Protein AF-A0A183J4D7-F1 (afdb_monomer)

Radius of gyration: 15.52 Å; Cα contacts (8 Å, |Δi|>4): 223; chains: 1; bounding box: 40×32×42 Å

Foldseek 3Di:
DVPDCQVPPPVQLVVQLCQLVVQLVCLVVVPPVDQKTKAADPCAPVPDDDDADPPDDFDLVVQQDPVCQLAKEWEFADPDDLLVDDLVNPQPDPDQGTASRMMIHGSNNSVVLSVLLVVQQVVCVVVVRGGGNRSSVSVSCNVPVVRYDYHYDHNRCSNVNGD

Structure (mmCIF, N/CA/C/O backbone):
data_AF-A0A183J4D7-F1
#
_entry.id   AF-A0A183J4D7-F1
#
loop_
_atom_site.group_PDB
_atom_site.id
_atom_site.type_symbol
_atom_site.label_atom_id
_atom_site.label_alt_id
_atom_site.label_comp_id
_atom_site.label_asym_id
_atom_site.label_entity_id
_atom_site.label_seq_id
_atom_site.pdbx_PDB_ins_code
_atom_site.Cartn_x
_atom_site.Cartn_y
_atom_site.Cartn_z
_atom_site.occupancy
_atom_site.B_iso_or_equiv
_atom_site.auth_seq_id
_atom_site.auth_comp_id
_atom_site.auth_asym_id
_atom_site.auth_atom_id
_atom_site.pdbx_PDB_model_num
ATOM 1 N N . MET A 1 1 ? -17.947 12.520 4.775 1.00 58.78 1 MET A N 1
ATOM 2 C CA . MET A 1 1 ? -18.369 11.173 5.230 1.00 58.78 1 MET A CA 1
ATOM 3 C C . MET A 1 1 ? -19.756 10.732 4.797 1.00 58.78 1 MET A C 1
ATOM 5 O O . MET A 1 1 ? -19.778 9.799 4.029 1.00 58.78 1 MET A O 1
ATOM 9 N N . LYS A 1 2 ? -20.895 11.337 5.195 1.00 58.56 2 LYS A N 1
ATOM 10 C CA . LYS A 1 2 ? -22.259 10.815 4.873 1.00 58.56 2 LYS A CA 1
ATOM 11 C C . LYS A 1 2 ? -22.582 10.592 3.380 1.00 58.56 2 LYS A C 1
ATOM 13 O O . LYS A 1 2 ? -23.666 10.115 3.063 1.00 58.56 2 LYS A O 1
ATOM 18 N N . THR A 1 3 ? -21.707 10.970 2.462 1.00 71.25 3 THR A N 1
ATOM 19 C CA . THR A 1 3 ? -21.859 10.813 1.012 1.00 71.25 3 THR A CA 1
ATOM 20 C C . THR A 1 3 ? -20.820 9.891 0.389 1.00 71.25 3 THR A C 1
ATOM 22 O O . THR A 1 3 ? -21.010 9.499 -0.755 1.00 71.25 3 THR A O 1
ATOM 25 N N . HIS A 1 4 ? -19.763 9.528 1.114 1.00 76.69 4 HIS A N 1
ATOM 26 C CA . HIS A 1 4 ? -18.648 8.791 0.540 1.00 76.69 4 HIS A CA 1
ATOM 27 C C . HIS A 1 4 ? -18.893 7.270 0.560 1.00 76.69 4 HIS A C 1
ATOM 29 O O . HIS A 1 4 ? -19.570 6.789 1.484 1.00 76.69 4 HIS A O 1
ATOM 35 N N . PRO A 1 5 ? -18.366 6.513 -0.422 1.00 78.12 5 PRO A N 1
ATOM 36 C CA . PRO A 1 5 ? -18.596 5.072 -0.542 1.00 78.12 5 PRO A CA 1
ATOM 37 C C . PRO A 1 5 ? -18.203 4.264 0.702 1.00 78.12 5 PRO A C 1
ATOM 39 O O . PRO A 1 5 ? -18.973 3.393 1.112 1.00 78.12 5 PRO A O 1
ATOM 42 N N . GLU A 1 6 ? -17.098 4.606 1.368 1.00 79.25 6 GLU A N 1
ATOM 43 C CA . GLU A 1 6 ? -16.594 3.940 2.580 1.00 79.25 6 GLU A CA 1
ATOM 44 C C . GLU A 1 6 ? -17.550 4.036 3.779 1.00 79.25 6 GLU A C 1
ATOM 46 O O . GLU A 1 6 ? -17.484 3.245 4.714 1.00 79.25 6 GLU A O 1
ATOM 51 N N . SER A 1 7 ? -18.511 4.963 3.743 1.00 78.44 7 SER A N 1
ATOM 52 C CA . SER A 1 7 ? -19.529 5.100 4.792 1.00 78.44 7 SER A CA 1
ATOM 53 C C . SER A 1 7 ? -20.829 4.337 4.517 1.00 78.44 7 SER A C 1
ATOM 55 O O . SER A 1 7 ? -21.680 4.254 5.407 1.00 78.44 7 SER A O 1
ATOM 57 N N . LYS A 1 8 ? -21.020 3.825 3.291 1.00 84.88 8 LYS A N 1
ATOM 58 C CA . LYS A 1 8 ? -22.309 3.288 2.812 1.00 84.88 8 LYS A CA 1
ATOM 59 C C . LYS A 1 8 ? -22.240 1.903 2.191 1.00 84.88 8 LYS A C 1
ATOM 61 O O . LYS A 1 8 ? -23.270 1.241 2.135 1.00 84.88 8 LYS A O 1
ATOM 66 N N . SER A 1 9 ? -21.082 1.493 1.686 1.00 89.25 9 SER A N 1
ATOM 67 C CA . SER A 1 9 ? -20.945 0.266 0.909 1.00 89.25 9 SER A CA 1
ATOM 68 C C . SER A 1 9 ? -19.913 -0.655 1.541 1.00 89.25 9 SER A C 1
ATOM 70 O O . SER A 1 9 ? -18.717 -0.367 1.535 1.00 89.25 9 SER A O 1
ATOM 72 N N . SER A 1 10 ? -20.384 -1.789 2.059 1.00 89.06 10 SER A N 1
ATOM 73 C CA . SER A 1 10 ? -19.512 -2.889 2.478 1.00 89.06 10 SER A CA 1
ATOM 74 C C . SE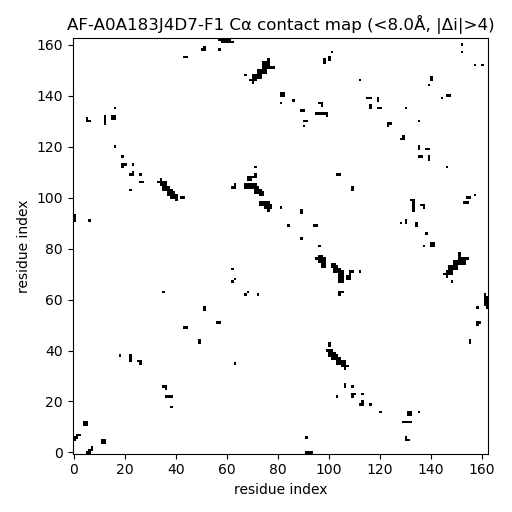R A 1 10 ? -18.668 -3.395 1.315 1.00 89.06 10 SER A C 1
ATOM 76 O O . SER A 1 10 ? -17.487 -3.668 1.493 1.00 89.06 10 SER A O 1
ATOM 78 N N . ASP A 1 11 ? -19.251 -3.463 0.121 1.00 91.69 11 ASP A N 1
ATOM 79 C CA . ASP A 1 11 ? -18.589 -3.998 -1.067 1.00 91.69 11 ASP A CA 1
ATOM 80 C C . ASP A 1 11 ? -17.417 -3.111 -1.481 1.00 91.69 11 ASP A C 1
ATOM 82 O O . ASP A 1 11 ? -16.344 -3.611 -1.809 1.00 91.69 11 ASP A O 1
ATOM 86 N N . TYR A 1 12 ? -17.591 -1.789 -1.381 1.00 91.31 12 TYR A N 1
ATOM 87 C CA . TYR A 1 12 ? -16.506 -0.837 -1.595 1.00 91.31 12 TYR A CA 1
ATOM 88 C C . TYR A 1 12 ? -15.373 -1.049 -0.587 1.00 91.31 12 TYR A C 1
ATOM 90 O O . TYR A 1 12 ? -14.211 -1.124 -0.974 1.00 91.31 12 TYR A O 1
ATOM 98 N N . ILE A 1 13 ? -15.703 -1.202 0.698 1.00 91.75 13 ILE A N 1
ATOM 99 C CA . ILE A 1 13 ? -14.703 -1.407 1.753 1.00 91.75 13 ILE A CA 1
ATOM 100 C C . ILE A 1 13 ? -13.923 -2.706 1.532 1.00 91.75 13 ILE A C 1
ATOM 102 O O . ILE A 1 13 ? -12.694 -2.708 1.638 1.00 91.75 13 ILE A O 1
ATOM 106 N N . ILE A 1 14 ? -14.615 -3.796 1.190 1.00 92.50 14 ILE A N 1
ATOM 107 C CA . ILE A 1 14 ? -13.985 -5.079 0.864 1.00 92.50 14 ILE A CA 1
ATOM 1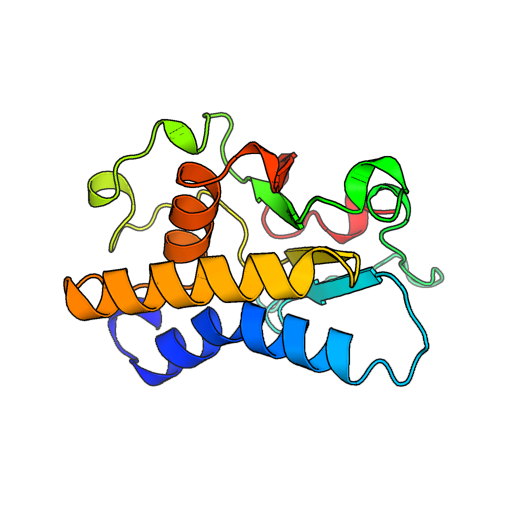08 C C . ILE A 1 14 ? -13.089 -4.940 -0.366 1.00 92.50 14 ILE A C 1
ATOM 110 O O . ILE A 1 14 ? -11.954 -5.414 -0.342 1.00 92.50 14 ILE A O 1
ATOM 114 N N . LEU A 1 15 ? -13.557 -4.266 -1.419 1.00 93.12 15 LEU A N 1
ATOM 115 C CA . LEU A 1 15 ? -12.775 -4.049 -2.634 1.00 93.12 15 LEU A CA 1
ATOM 116 C C . LEU A 1 15 ? -11.496 -3.254 -2.348 1.00 93.12 15 LEU A C 1
ATOM 118 O O . LEU A 1 15 ? -10.413 -3.692 -2.733 1.00 93.12 15 LEU A O 1
ATOM 122 N N . MET A 1 16 ? -11.597 -2.129 -1.634 1.00 93.25 16 MET A N 1
ATOM 123 C CA . MET A 1 16 ? -10.434 -1.299 -1.298 1.00 93.25 16 MET A CA 1
ATOM 124 C C . MET A 1 16 ? -9.428 -2.067 -0.435 1.00 93.25 16 MET A C 1
ATOM 126 O O . MET A 1 16 ? -8.245 -2.129 -0.767 1.00 93.25 16 MET A O 1
ATOM 130 N N . ASN A 1 17 ? -9.890 -2.759 0.610 1.00 95.44 17 ASN A N 1
ATOM 131 C CA . ASN A 1 17 ? -9.014 -3.563 1.470 1.00 95.44 17 ASN A CA 1
ATOM 132 C C . ASN A 1 17 ? -8.501 -4.852 0.785 1.00 95.44 17 ASN A C 1
ATOM 134 O O . ASN A 1 17 ? -7.652 -5.549 1.341 1.00 95.44 17 ASN A O 1
ATOM 138 N N . SER A 1 18 ? -8.952 -5.170 -0.435 1.00 95.88 18 SER A N 1
ATOM 139 C CA . SER A 1 18 ? -8.435 -6.298 -1.223 1.00 95.88 18 SER A CA 1
ATOM 140 C C . SER A 1 18 ? -7.169 -5.961 -2.019 1.00 95.88 18 SER A C 1
ATOM 142 O O . SER A 1 18 ? -6.515 -6.883 -2.511 1.00 95.88 18 SER A O 1
ATOM 144 N N . LYS A 1 19 ? -6.759 -4.686 -2.133 1.00 96.50 19 LYS A N 1
ATOM 145 C CA . LYS A 1 19 ? -5.556 -4.298 -2.902 1.00 96.50 19 LYS A CA 1
ATOM 146 C C . LYS A 1 19 ? -4.289 -5.060 -2.469 1.00 96.50 19 LYS A C 1
ATOM 148 O O . LYS A 1 19 ? -3.606 -5.588 -3.347 1.00 96.50 19 LYS A O 1
ATOM 153 N N . PRO A 1 20 ? -3.975 -5.234 -1.164 1.00 97.50 20 PRO A N 1
ATOM 154 C CA . PRO A 1 20 ? -2.807 -6.019 -0.748 1.00 97.50 20 PRO A CA 1
ATOM 155 C C . PRO A 1 20 ? -2.883 -7.499 -1.133 1.00 97.50 20 PRO A C 1
ATOM 157 O O . PRO A 1 20 ? -1.852 -8.099 -1.431 1.00 97.50 20 PRO A O 1
ATOM 160 N N . TYR A 1 21 ? -4.085 -8.085 -1.163 1.00 97.88 21 TYR A N 1
ATOM 161 C CA . TYR A 1 21 ? -4.282 -9.445 -1.667 1.00 97.88 21 TYR A CA 1
ATOM 162 C C . TYR A 1 21 ? -4.012 -9.519 -3.171 1.00 97.88 21 TYR A C 1
ATOM 164 O O . TYR A 1 21 ? -3.291 -10.409 -3.614 1.00 97.88 21 TYR A O 1
ATOM 172 N N . LEU A 1 22 ? -4.547 -8.579 -3.955 1.00 97.50 22 LEU A N 1
ATOM 173 C CA . LEU A 1 22 ? -4.330 -8.533 -5.404 1.00 97.50 22 LEU A CA 1
ATOM 174 C C . LEU A 1 22 ? -2.846 -8.348 -5.739 1.00 97.50 22 LEU A C 1
ATOM 176 O O . LEU A 1 22 ? -2.323 -9.036 -6.616 1.00 97.50 22 LEU A O 1
ATOM 180 N N . LEU A 1 23 ? -2.155 -7.487 -4.987 1.00 97.56 23 LEU A N 1
ATOM 181 C CA . LEU A 1 23 ? -0.712 -7.294 -5.087 1.00 97.56 23 LEU A CA 1
ATOM 182 C C . LEU A 1 23 ? 0.060 -8.586 -4.770 1.00 97.56 23 LEU A C 1
ATOM 184 O O . LEU A 1 23 ? 0.929 -8.990 -5.541 1.00 97.56 23 LEU A O 1
ATOM 188 N N . TYR A 1 24 ? -0.282 -9.264 -3.670 1.00 98.50 24 TYR A N 1
ATOM 189 C CA . TYR A 1 24 ? 0.291 -10.565 -3.312 1.00 98.50 24 TYR A CA 1
ATOM 190 C C . TYR A 1 24 ? 0.063 -11.614 -4.393 1.00 98.50 24 TYR A C 1
ATOM 192 O O . TYR A 1 24 ? 0.993 -12.288 -4.828 1.00 98.50 24 TYR A O 1
ATOM 200 N N . PHE A 1 25 ? -1.163 -11.725 -4.878 1.00 98.31 25 PHE A N 1
ATOM 201 C CA . PHE A 1 25 ? -1.530 -12.696 -5.889 1.00 98.31 25 PHE A CA 1
ATOM 202 C C . PHE A 1 25 ? -0.789 -12.476 -7.212 1.00 98.31 25 PHE A C 1
ATOM 204 O O . PHE A 1 25 ? -0.290 -13.434 -7.809 1.00 98.31 25 PHE A O 1
ATOM 211 N N . ALA A 1 26 ? -0.659 -11.219 -7.647 1.00 97.81 26 ALA A N 1
ATOM 212 C CA . ALA A 1 26 ? 0.149 -10.859 -8.807 1.00 97.81 26 ALA A CA 1
ATOM 213 C C . ALA A 1 26 ? 1.623 -11.246 -8.605 1.00 97.81 26 ALA A C 1
ATOM 215 O O . ALA A 1 26 ? 2.227 -11.820 -9.513 1.00 97.81 26 ALA A O 1
ATOM 216 N N . SER A 1 27 ? 2.166 -11.022 -7.401 1.00 98.06 27 SER A N 1
ATOM 217 C CA . SER A 1 27 ? 3.547 -11.382 -7.066 1.00 98.06 27 SER A CA 1
ATOM 218 C C . SER A 1 27 ? 3.794 -12.891 -7.032 1.00 98.06 27 SER A C 1
ATOM 220 O O . SER A 1 27 ? 4.902 -13.327 -7.328 1.00 98.06 27 SER A O 1
ATOM 222 N N . GLN A 1 28 ? 2.783 -13.697 -6.693 1.00 98.00 28 GLN A N 1
ATOM 223 C CA . GLN A 1 28 ? 2.891 -15.160 -6.728 1.00 98.00 28 GLN A CA 1
ATOM 224 C C . GLN A 1 28 ? 2.805 -15.714 -8.151 1.00 98.00 28 GLN A C 1
ATOM 226 O O . GLN A 1 28 ? 3.520 -16.651 -8.491 1.00 98.00 28 GLN A O 1
ATOM 231 N N . ARG A 1 29 ? 1.922 -15.154 -8.990 1.00 97.94 29 ARG A N 1
ATOM 232 C CA . ARG A 1 29 ? 1.771 -15.606 -10.382 1.00 97.94 29 ARG A CA 1
ATOM 233 C C . ARG A 1 29 ? 2.951 -15.218 -11.255 1.00 97.94 29 ARG A C 1
ATOM 235 O O . ARG A 1 29 ? 3.339 -16.001 -12.112 1.00 97.94 29 ARG A O 1
ATOM 242 N N . ASN A 1 30 ? 3.449 -13.999 -11.064 1.00 97.38 30 ASN A N 1
ATOM 243 C CA . ASN A 1 30 ? 4.625 -13.434 -11.713 1.00 97.38 30 ASN A CA 1
ATOM 244 C C . ASN A 1 30 ? 4.845 -13.845 -13.192 1.00 97.38 30 ASN A C 1
ATOM 246 O O . ASN A 1 30 ? 5.920 -14.341 -13.539 1.00 97.38 30 ASN A O 1
ATOM 250 N N . PRO A 1 31 ? 3.864 -13.640 -14.094 1.00 96.69 31 PRO A N 1
ATOM 251 C CA . PRO A 1 31 ? 4.015 -14.032 -15.498 1.00 96.69 31 PRO A CA 1
ATOM 252 C C . PRO A 1 31 ? 5.121 -13.245 -16.221 1.00 96.69 31 PRO A C 1
ATOM 254 O O . PRO A 1 31 ? 5.605 -13.680 -17.260 1.00 96.69 31 PRO A O 1
ATOM 257 N N . PHE A 1 32 ? 5.523 -12.099 -15.664 1.00 94.94 32 PHE A N 1
ATOM 258 C CA . PHE A 1 32 ? 6.539 -11.204 -16.216 1.00 94.94 32 PHE A CA 1
ATOM 259 C C . PHE A 1 32 ? 7.935 -11.410 -15.614 1.00 94.94 32 PHE A C 1
ATOM 261 O O . PHE A 1 32 ? 8.845 -10.669 -15.967 1.00 94.94 32 PHE A O 1
ATOM 268 N N . GLN A 1 33 ? 8.110 -12.381 -14.707 1.00 97.00 33 GLN A N 1
ATOM 269 C CA . GLN A 1 33 ? 9.387 -12.661 -14.031 1.00 97.00 33 GLN A CA 1
ATOM 270 C C . GLN A 1 33 ? 10.018 -11.415 -13.371 1.00 97.00 33 GLN A C 1
ATOM 272 O O . GLN A 1 33 ? 11.230 -11.227 -13.391 1.00 97.00 33 GLN A O 1
ATOM 277 N N . SER A 1 34 ? 9.184 -10.554 -12.784 1.00 95.94 34 SER A N 1
ATOM 278 C CA . SER A 1 34 ? 9.597 -9.339 -12.081 1.00 95.94 34 SER A CA 1
ATOM 279 C C . SER A 1 34 ? 9.953 -9.624 -10.621 1.00 95.94 34 SER A C 1
ATOM 281 O O . SER A 1 34 ? 9.322 -10.457 -9.968 1.00 95.94 34 SER A O 1
ATOM 283 N N . ASP A 1 35 ? 10.905 -8.865 -10.082 1.00 97.00 35 ASP A N 1
ATOM 284 C CA . ASP A 1 35 ? 11.199 -8.814 -8.645 1.00 97.00 35 ASP A CA 1
ATOM 285 C C . ASP A 1 35 ? 10.355 -7.771 -7.899 1.00 97.00 35 ASP A C 1
ATOM 287 O O . ASP A 1 35 ? 10.306 -7.785 -6.668 1.00 97.00 35 ASP A O 1
ATOM 291 N N . TRP A 1 36 ? 9.691 -6.865 -8.621 1.00 97.50 36 TRP A N 1
ATOM 292 C CA . TRP A 1 36 ? 9.013 -5.691 -8.072 1.00 97.50 36 TRP A CA 1
ATOM 293 C C . TRP A 1 36 ? 7.561 -5.621 -8.523 1.00 97.50 36 TRP A C 1
ATOM 295 O O . TRP A 1 36 ? 7.250 -5.828 -9.698 1.00 97.50 36 TRP A O 1
ATOM 305 N N . PHE A 1 37 ? 6.677 -5.303 -7.580 1.00 97.69 37 PHE A N 1
ATOM 306 C CA . PHE A 1 37 ? 5.244 -5.202 -7.821 1.00 97.69 37 PHE A CA 1
ATOM 307 C C . PHE A 1 37 ? 4.697 -3.978 -7.106 1.00 97.69 37 PHE A C 1
ATOM 309 O O . PHE A 1 37 ? 4.888 -3.808 -5.899 1.00 97.69 37 PHE A O 1
ATOM 316 N N . TYR A 1 38 ? 3.976 -3.159 -7.860 1.00 95.81 38 TYR A N 1
ATOM 317 C CA . TYR A 1 38 ? 3.306 -1.972 -7.363 1.00 95.81 38 TYR A CA 1
ATOM 318 C C . TYR A 1 38 ? 1.862 -1.963 -7.838 1.00 95.81 38 TYR A C 1
ATOM 320 O O . TYR A 1 38 ? 1.557 -2.344 -8.967 1.00 95.81 38 TYR A O 1
ATOM 328 N N . TRP A 1 39 ? 0.979 -1.546 -6.944 1.00 95.12 39 TRP A N 1
ATOM 329 C CA . TRP A 1 39 ? -0.410 -1.255 -7.229 1.00 95.12 39 TRP A CA 1
ATOM 330 C C . TRP A 1 39 ? -0.542 0.233 -7.532 1.00 95.12 39 TRP A C 1
ATOM 332 O O . TRP A 1 39 ? -0.081 1.057 -6.741 1.00 95.12 39 TRP A O 1
ATOM 342 N N . LEU A 1 40 ? -1.193 0.548 -8.648 1.00 92.62 40 LEU A N 1
ATOM 343 C CA . LEU A 1 40 ? -1.661 1.883 -8.991 1.00 92.62 40 LEU A CA 1
ATOM 344 C C . LEU A 1 40 ? -3.187 1.825 -9.062 1.00 92.62 40 LEU A C 1
ATOM 346 O O . LEU A 1 40 ? -3.741 0.957 -9.739 1.00 92.62 40 LEU A O 1
ATOM 350 N N . ASP A 1 41 ? -3.863 2.694 -8.321 1.00 90.50 41 ASP A N 1
ATOM 351 C CA . ASP A 1 41 ? -5.322 2.691 -8.252 1.00 90.50 41 ASP A CA 1
ATOM 352 C C . ASP A 1 41 ? -5.957 3.055 -9.604 1.00 90.50 41 ASP A C 1
ATOM 354 O O . ASP A 1 41 ? -5.496 3.948 -10.306 1.00 90.50 41 ASP A O 1
ATOM 358 N N . ALA A 1 42 ? -7.035 2.369 -9.987 1.00 84.06 42 ALA A N 1
ATOM 359 C CA . ALA A 1 42 ? -7.723 2.646 -11.251 1.00 84.06 42 ALA A CA 1
ATOM 360 C C . ALA A 1 42 ? -8.427 4.018 -11.261 1.00 84.06 42 ALA A C 1
ATOM 362 O O . ALA A 1 42 ? -8.703 4.564 -12.326 1.00 84.06 42 ALA A O 1
ATOM 363 N N . GLY A 1 43 ? -8.719 4.569 -10.082 1.00 85.12 43 GLY A N 1
ATOM 364 C CA . GLY A 1 43 ? -9.205 5.928 -9.872 1.00 85.12 43 GLY A CA 1
ATOM 365 C C . GLY A 1 43 ? -8.100 6.986 -9.825 1.00 85.12 43 GLY A C 1
ATOM 366 O O . GLY A 1 43 ? -8.419 8.148 -9.562 1.00 85.12 43 GLY A O 1
ATOM 367 N N . TYR A 1 44 ? -6.837 6.618 -10.086 1.00 85.81 44 TYR A N 1
ATOM 368 C CA . TYR A 1 44 ? -5.717 7.556 -10.153 1.00 85.81 44 TYR A CA 1
ATOM 369 C C . TYR A 1 44 ? -6.058 8.744 -11.063 1.00 85.81 44 TYR A C 1
ATOM 371 O O . TYR A 1 44 ? -6.465 8.578 -12.214 1.00 85.81 44 TYR A O 1
ATOM 379 N N . GLY A 1 45 ? -5.928 9.957 -10.526 1.00 81.38 45 GLY A N 1
ATOM 380 C CA . GLY A 1 45 ? -6.260 11.201 -11.226 1.00 81.38 45 GLY A CA 1
ATOM 381 C C . GLY A 1 45 ? -7.692 11.712 -11.035 1.00 81.38 45 GLY A C 1
ATOM 382 O O . GLY A 1 45 ? -7.986 12.816 -11.488 1.00 81.38 45 GLY A O 1
ATOM 383 N N . HIS A 1 46 ? -8.577 10.984 -10.342 1.00 84.00 46 HIS A N 1
ATOM 384 C CA . HIS A 1 46 ? -9.918 11.456 -9.949 1.00 84.00 46 HIS A CA 1
ATOM 385 C C . HIS A 1 46 ? -10.747 12.064 -11.102 1.00 84.00 46 HIS A C 1
ATOM 387 O O . HIS A 1 46 ? -11.420 13.084 -10.944 1.00 84.00 46 HIS A O 1
ATOM 393 N N . GLY A 1 47 ? -10.697 11.438 -12.282 1.00 81.69 47 GLY A N 1
ATOM 394 C CA . GLY A 1 47 ? -11.406 11.899 -13.484 1.00 81.69 47 GLY A CA 1
ATOM 395 C C . GLY A 1 47 ? -10.658 12.955 -14.304 1.00 81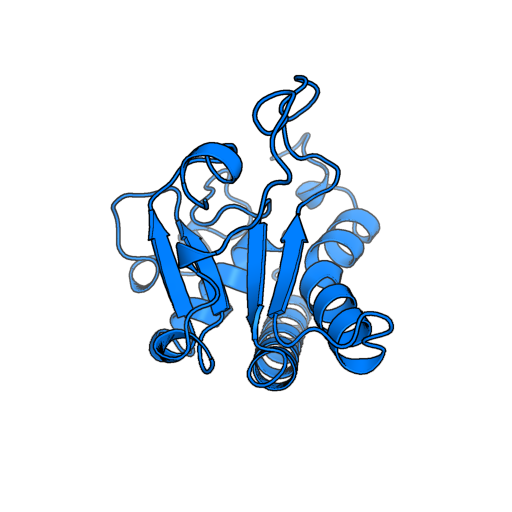.69 47 GLY A C 1
ATOM 396 O O . GLY A 1 47 ? -11.158 13.388 -15.340 1.00 81.69 47 GLY A O 1
ATOM 397 N N . VAL A 1 48 ? -9.453 13.339 -13.882 1.00 82.50 48 VAL A N 1
ATOM 398 C CA . VAL A 1 48 ? -8.513 14.134 -14.673 1.00 82.50 48 VAL A CA 1
ATOM 399 C C . VAL A 1 48 ? -7.499 13.194 -15.312 1.00 82.50 48 VAL A C 1
ATOM 401 O O . VAL A 1 48 ? -6.893 12.369 -14.632 1.00 82.50 48 VAL A O 1
ATOM 404 N N . ALA A 1 49 ? -7.303 13.340 -16.623 1.00 80.81 49 ALA A N 1
ATOM 405 C CA . ALA A 1 49 ? -6.254 12.644 -17.354 1.00 80.81 49 ALA A CA 1
ATOM 406 C C . ALA A 1 49 ? -4.887 12.974 -16.738 1.00 80.81 49 ALA A C 1
ATOM 408 O O . ALA A 1 49 ? -4.427 14.114 -16.806 1.00 80.81 49 ALA A O 1
ATOM 409 N N . ARG A 1 50 ? -4.260 11.974 -16.120 1.00 81.94 50 ARG A N 1
ATOM 410 C CA . ARG A 1 50 ? -2.901 12.056 -15.591 1.00 81.94 50 ARG A CA 1
ATOM 411 C C . ARG A 1 50 ? -2.132 10.862 -16.097 1.00 81.94 50 ARG A C 1
ATOM 413 O O . ARG A 1 50 ? -2.511 9.722 -15.840 1.00 81.94 50 ARG A O 1
ATOM 420 N N . PHE 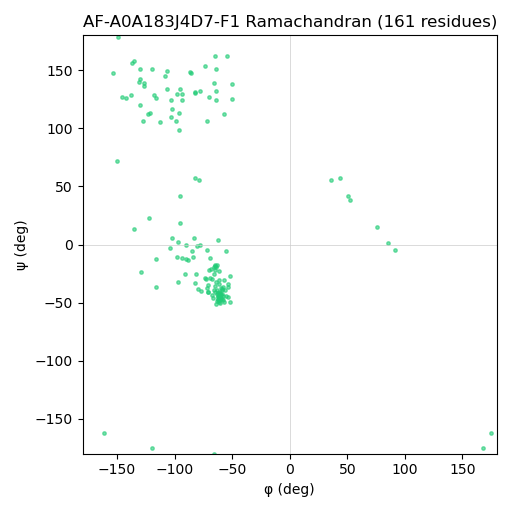A 1 51 ? -1.065 11.148 -16.816 1.00 81.31 51 PHE A N 1
ATOM 421 C CA . PHE A 1 51 ? -0.210 10.150 -17.422 1.00 81.31 51 PHE A CA 1
ATOM 422 C C . PHE A 1 51 ? 1.243 10.567 -17.211 1.00 81.31 51 PHE A C 1
ATOM 424 O O . PHE A 1 51 ? 1.512 11.758 -17.032 1.00 81.31 51 PHE A O 1
ATOM 431 N N . PRO A 1 52 ? 2.176 9.610 -17.245 1.00 81.25 52 PRO A N 1
ATOM 432 C CA . PRO A 1 52 ? 3.577 9.924 -17.472 1.00 81.25 52 PRO A CA 1
ATOM 433 C C . PRO A 1 52 ? 3.749 10.728 -18.769 1.00 81.25 52 PRO A C 1
ATOM 435 O O . PRO A 1 52 ? 2.865 10.715 -19.630 1.00 81.25 52 PRO A O 1
ATOM 438 N N . ASN A 1 53 ? 4.891 11.398 -18.929 1.00 77.00 53 ASN A N 1
ATOM 439 C CA . ASN A 1 53 ? 5.199 12.148 -20.149 1.00 77.00 53 ASN A CA 1
ATOM 440 C C . ASN A 1 53 ? 4.977 11.290 -21.408 1.00 77.00 53 ASN A C 1
ATOM 442 O O . ASN A 1 53 ? 5.368 10.123 -21.444 1.00 77.00 53 ASN A O 1
ATOM 446 N N . GLU A 1 54 ? 4.392 11.883 -22.457 1.00 66.12 54 GLU A N 1
ATOM 447 C CA . GLU A 1 54 ? 3.810 11.181 -23.621 1.00 66.12 54 GLU A CA 1
ATOM 448 C C . GLU A 1 54 ? 4.785 10.343 -24.482 1.00 66.12 54 GLU A C 1
ATOM 450 O O . GLU A 1 54 ? 4.374 9.762 -25.479 1.00 66.12 54 GLU A O 1
ATOM 455 N N . ASN A 1 55 ? 6.059 10.215 -24.111 1.00 67.00 55 ASN A N 1
ATOM 456 C CA . ASN A 1 55 ? 7.049 9.401 -24.825 1.00 67.00 55 ASN A CA 1
ATOM 457 C C . ASN A 1 55 ? 7.918 8.539 -23.896 1.00 67.00 55 ASN A C 1
ATO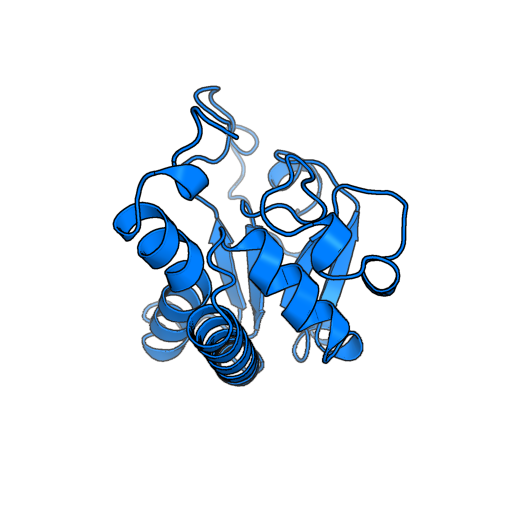M 459 O O . ASN A 1 55 ? 8.945 8.013 -24.326 1.00 67.00 55 ASN A O 1
ATOM 463 N N . GLU A 1 56 ? 7.533 8.391 -22.628 1.00 73.75 56 GLU A N 1
ATOM 464 C CA . GLU A 1 56 ? 8.329 7.686 -21.627 1.00 73.75 56 GLU A CA 1
ATOM 465 C C . GLU A 1 56 ? 7.581 6.464 -21.096 1.00 73.75 56 GLU A C 1
ATOM 467 O O . GLU A 1 56 ? 6.437 6.541 -20.642 1.00 73.75 56 GLU A O 1
ATOM 472 N N . GLN A 1 57 ? 8.248 5.307 -21.121 1.00 82.00 57 GLN A N 1
ATOM 473 C CA . GLN A 1 57 ? 7.794 4.170 -20.337 1.00 82.00 57 GLN A CA 1
ATOM 474 C C . GLN A 1 57 ? 8.069 4.484 -18.870 1.00 82.00 57 GLN A C 1
ATOM 476 O O . GLN A 1 57 ? 9.212 4.446 -18.418 1.00 82.00 57 GLN A O 1
ATOM 481 N N . TRP A 1 58 ? 7.012 4.793 -18.129 1.00 86.25 58 TRP A N 1
ATOM 482 C CA . TRP A 1 58 ? 7.141 5.057 -16.708 1.00 86.25 58 TRP A CA 1
ATOM 483 C C . TRP A 1 58 ? 7.614 3.821 -15.947 1.00 86.25 58 TRP A C 1
ATOM 485 O O . TRP A 1 58 ? 7.082 2.720 -16.116 1.00 86.25 58 TRP A O 1
ATOM 495 N N . SER A 1 59 ? 8.613 4.026 -15.095 1.00 85.69 59 SER A N 1
ATOM 496 C CA . SER A 1 59 ? 9.182 3.011 -14.220 1.00 85.69 59 SER A CA 1
ATOM 497 C C . SER A 1 59 ? 9.523 3.660 -12.881 1.00 85.69 59 SER A C 1
ATOM 499 O O . SER A 1 59 ? 10.270 4.635 -12.871 1.00 85.69 59 SER A O 1
ATOM 501 N N . PRO A 1 60 ? 9.037 3.138 -11.742 1.00 89.25 60 PRO A N 1
ATOM 502 C CA . PRO A 1 60 ? 9.352 3.688 -10.428 1.00 89.25 60 PRO A CA 1
ATOM 503 C C . PRO A 1 60 ? 10.748 3.236 -9.953 1.00 89.25 60 PRO A C 1
ATOM 505 O O . PRO A 1 60 ? 10.905 2.609 -8.902 1.00 89.25 60 PRO A O 1
ATOM 508 N N . SER A 1 61 ? 11.779 3.498 -10.761 1.00 89.31 61 SER A N 1
ATOM 509 C CA . SER A 1 61 ? 13.099 2.871 -10.642 1.00 89.31 61 SER A CA 1
ATOM 510 C C . SER A 1 61 ? 13.817 3.233 -9.336 1.00 89.31 61 SER A C 1
ATOM 512 O O . SER A 1 61 ? 14.437 2.377 -8.696 1.00 89.31 61 SER A O 1
ATOM 514 N N . ASN A 1 62 ? 13.644 4.470 -8.869 1.00 91.31 62 ASN A N 1
ATOM 515 C CA . ASN A 1 62 ? 14.203 4.976 -7.618 1.00 91.31 62 ASN A CA 1
ATOM 516 C C . ASN A 1 62 ? 13.682 4.272 -6.348 1.00 91.31 62 ASN A C 1
ATOM 518 O O . ASN A 1 62 ? 14.350 4.311 -5.311 1.00 91.31 62 ASN A O 1
ATOM 522 N N . VAL A 1 63 ? 12.535 3.588 -6.413 1.00 93.44 63 VAL A N 1
ATOM 523 C CA . VAL A 1 63 ? 12.008 2.758 -5.314 1.00 93.44 63 VAL A CA 1
ATOM 524 C C . VAL A 1 63 ? 12.184 1.255 -5.550 1.00 93.44 63 VAL A C 1
ATOM 526 O O . VAL A 1 63 ? 11.930 0.465 -4.641 1.00 93.44 63 VAL A O 1
ATOM 529 N N . MET A 1 64 ? 12.726 0.863 -6.706 1.00 94.44 64 MET A N 1
ATOM 530 C CA . MET A 1 64 ? 13.069 -0.514 -7.084 1.00 94.44 64 MET A CA 1
ATOM 531 C C . MET A 1 64 ? 14.541 -0.858 -6.803 1.00 94.44 64 MET A C 1
ATOM 533 O O . MET A 1 64 ? 15.230 -1.500 -7.598 1.00 94.44 64 MET A O 1
ATOM 537 N N . VAL A 1 65 ? 15.055 -0.427 -5.653 1.00 95.50 65 VAL A N 1
ATOM 538 C CA . VAL A 1 65 ? 16.474 -0.574 -5.298 1.00 95.50 65 VAL A CA 1
ATOM 539 C C . VAL A 1 65 ? 16.700 -1.651 -4.238 1.00 95.50 65 VAL A C 1
ATOM 541 O O . VAL A 1 65 ? 15.879 -1.871 -3.348 1.00 95.50 65 VAL A O 1
ATOM 544 N N . LYS A 1 66 ? 17.862 -2.316 -4.279 1.00 94.50 66 LYS A N 1
ATOM 545 C CA . LYS A 1 66 ? 18.186 -3.465 -3.408 1.00 94.50 66 LYS A CA 1
ATOM 546 C C . LYS A 1 66 ? 17.998 -3.185 -1.908 1.00 94.50 66 LYS A C 1
ATOM 548 O O . LYS A 1 66 ? 17.550 -4.066 -1.173 1.00 94.50 66 LYS A O 1
ATOM 553 N N . SER A 1 67 ? 18.303 -1.967 -1.455 1.00 95.75 67 SER A N 1
ATOM 554 C CA . SER A 1 67 ? 18.141 -1.539 -0.056 1.00 95.75 67 SER A CA 1
ATOM 555 C C . SER A 1 67 ? 16.680 -1.498 0.416 1.00 95.75 67 SER A C 1
ATOM 557 O O . SER A 1 67 ? 16.435 -1.523 1.621 1.00 95.75 67 SER A O 1
ATOM 559 N N . LEU A 1 68 ? 15.711 -1.483 -0.505 1.00 96.81 68 LEU A N 1
ATOM 560 C CA . LEU A 1 68 ? 14.274 -1.460 -0.219 1.00 96.81 68 LEU A CA 1
ATOM 561 C C . LEU A 1 68 ? 13.592 -2.823 -0.400 1.00 96.81 68 LEU A C 1
ATOM 563 O O . LEU A 1 68 ? 12.383 -2.929 -0.235 1.00 96.81 68 LEU A O 1
ATOM 567 N N . THR A 1 69 ? 14.341 -3.893 -0.674 1.00 97.38 69 THR A N 1
ATOM 568 C CA . THR A 1 69 ? 13.768 -5.240 -0.881 1.00 97.38 69 THR A CA 1
ATOM 569 C C . THR A 1 69 ? 12.935 -5.740 0.301 1.00 97.38 69 THR A C 1
ATOM 571 O O . THR A 1 69 ? 11.949 -6.441 0.104 1.00 97.38 69 THR A O 1
ATOM 574 N N . GLN A 1 70 ? 13.273 -5.335 1.525 1.00 98.00 70 GLN A N 1
ATOM 575 C CA . GLN A 1 70 ? 12.533 -5.681 2.744 1.00 98.00 70 GLN A CA 1
ATOM 576 C C . GLN A 1 70 ? 11.510 -4.610 3.158 1.00 98.00 70 GLN A C 1
ATOM 578 O O . GLN A 1 70 ? 11.092 -4.575 4.318 1.00 98.00 70 GLN A O 1
ATOM 583 N N . LYS A 1 71 ? 11.126 -3.716 2.236 1.00 98.50 71 LYS A N 1
ATOM 584 C CA . LYS A 1 71 ? 10.242 -2.584 2.510 1.00 98.50 71 LYS A CA 1
ATOM 585 C C . LYS A 1 71 ? 9.084 -2.475 1.520 1.00 98.50 71 LYS A C 1
ATOM 587 O O . LYS A 1 71 ? 9.248 -2.679 0.322 1.00 98.50 71 LYS A O 1
ATOM 592 N N . ILE A 1 72 ? 7.923 -2.090 2.040 1.00 98.50 72 ILE A N 1
ATOM 593 C CA . ILE A 1 72 ? 6.771 -1.636 1.262 1.00 98.50 72 ILE A CA 1
ATOM 594 C C . ILE A 1 72 ? 6.833 -0.118 1.157 1.00 98.50 72 ILE A C 1
ATOM 596 O O . ILE A 1 72 ? 6.895 0.578 2.169 1.00 98.50 72 ILE A O 1
ATOM 600 N N . THR A 1 73 ? 6.819 0.396 -0.063 1.00 97.94 73 THR A N 1
ATOM 601 C CA . THR A 1 73 ? 6.721 1.824 -0.337 1.00 97.94 73 THR A CA 1
ATOM 602 C C . THR A 1 73 ? 5.269 2.272 -0.285 1.00 97.94 73 THR A C 1
ATOM 604 O O . THR A 1 73 ? 4.402 1.649 -0.896 1.00 97.94 73 THR A O 1
ATOM 607 N N . ILE A 1 74 ? 5.034 3.362 0.442 1.00 97.06 74 ILE A N 1
ATOM 608 C CA . ILE A 1 74 ? 3.755 4.070 0.545 1.00 97.06 74 ILE A CA 1
ATOM 609 C C . ILE A 1 74 ? 3.993 5.578 0.439 1.00 97.06 74 ILE A C 1
ATOM 611 O O . ILE A 1 74 ? 5.090 6.059 0.746 1.00 97.06 74 ILE A O 1
ATOM 615 N N . ILE A 1 75 ? 2.954 6.323 0.057 1.00 96.44 75 ILE A N 1
ATOM 616 C CA . ILE A 1 75 ? 2.993 7.788 -0.002 1.00 96.44 75 ILE A CA 1
ATOM 617 C C . ILE A 1 75 ? 2.253 8.371 1.200 1.00 96.44 75 ILE A C 1
ATOM 619 O O . ILE A 1 75 ? 1.083 8.074 1.424 1.00 96.44 75 ILE A O 1
ATOM 623 N N . LYS A 1 76 ? 2.931 9.221 1.967 1.00 95.94 76 LYS A N 1
ATOM 624 C CA . LYS A 1 76 ? 2.375 9.982 3.085 1.00 95.94 76 LYS A CA 1
ATOM 625 C C . LYS A 1 76 ? 1.957 11.374 2.615 1.00 95.94 76 LYS A C 1
ATOM 627 O O . LYS A 1 76 ? 2.748 12.063 1.978 1.00 95.94 76 LYS A O 1
ATOM 632 N N . LEU A 1 77 ? 0.757 11.791 3.012 1.00 95.25 77 LEU A N 1
ATOM 633 C CA . LEU A 1 77 ? 0.122 13.053 2.607 1.00 95.25 77 LEU A CA 1
ATOM 634 C C . LEU A 1 77 ? 0.291 14.187 3.631 1.00 95.25 77 LEU A C 1
ATOM 636 O O . LEU A 1 77 ? -0.042 15.337 3.358 1.00 95.25 77 LEU A O 1
ATOM 640 N N . VAL A 1 78 ? 0.777 13.873 4.834 1.00 93.19 78 VAL A N 1
ATOM 641 C CA . VAL A 1 78 ? 0.886 14.821 5.952 1.00 93.19 78 VAL A CA 1
ATOM 642 C C . VAL A 1 78 ? 2.334 14.993 6.420 1.00 93.19 78 VAL A C 1
ATOM 644 O O . VAL A 1 78 ? 3.118 14.044 6.364 1.00 93.19 78 VAL A O 1
ATOM 647 N N . PRO A 1 79 ? 2.716 16.163 6.964 1.00 88.94 79 PRO A N 1
ATOM 648 C CA . PRO A 1 79 ? 4.069 16.367 7.487 1.00 88.94 79 PRO A CA 1
ATOM 649 C C . PRO A 1 79 ? 4.339 15.549 8.762 1.00 88.94 79 PRO A C 1
ATOM 651 O O . PRO A 1 79 ? 5.470 15.124 8.995 1.00 88.94 79 PRO A O 1
ATOM 654 N N . HIS A 1 80 ? 3.300 15.270 9.552 1.00 91.00 80 HIS A N 1
ATOM 655 C CA . HIS A 1 80 ? 3.377 14.559 10.832 1.00 91.00 80 HIS A CA 1
ATOM 656 C C . HIS A 1 80 ? 3.847 13.101 10.697 1.00 91.00 80 HIS A C 1
ATOM 658 O O . HIS A 1 80 ? 3.820 12.516 9.608 1.00 91.00 80 HIS A O 1
ATOM 664 N N . ASN A 1 81 ? 4.288 12.501 11.806 1.00 89.06 81 ASN A N 1
ATOM 665 C CA . ASN A 1 81 ? 4.607 11.080 11.842 1.00 89.06 81 ASN A CA 1
ATOM 666 C C . ASN A 1 81 ? 3.307 10.267 11.940 1.00 89.06 81 ASN A C 1
ATOM 668 O O . ASN A 1 81 ? 2.445 10.548 12.766 1.00 89.06 81 ASN A O 1
ATOM 672 N N . LEU A 1 82 ? 3.166 9.240 11.102 1.00 91.06 82 LEU A N 1
ATOM 673 C CA . LEU A 1 82 ? 1.997 8.353 11.095 1.00 91.06 82 LEU A CA 1
ATOM 674 C C . LEU A 1 82 ? 1.825 7.600 12.430 1.00 91.06 82 LEU A C 1
ATOM 676 O O . LEU A 1 82 ? 0.719 7.174 12.760 1.00 91.06 82 LEU A O 1
ATOM 680 N N . ALA A 1 83 ? 2.904 7.454 13.207 1.00 90.81 83 ALA A N 1
ATOM 681 C CA . ALA A 1 83 ? 2.878 6.853 14.539 1.00 90.81 83 ALA A CA 1
ATOM 682 C C . ALA A 1 83 ? 2.062 7.659 15.567 1.00 90.81 83 ALA A C 1
ATOM 684 O O . ALA A 1 83 ? 1.589 7.083 16.543 1.00 90.81 83 ALA A O 1
ATOM 685 N N . ASP A 1 84 ? 1.858 8.958 15.337 1.00 90.44 84 ASP A N 1
ATOM 686 C CA . ASP A 1 84 ? 1.269 9.870 16.326 1.00 90.44 84 ASP A CA 1
ATOM 687 C C . ASP A 1 84 ? -0.272 9.866 16.313 1.00 90.44 84 ASP A C 1
ATOM 689 O O . ASP A 1 84 ? -0.911 10.510 17.146 1.00 90.44 84 A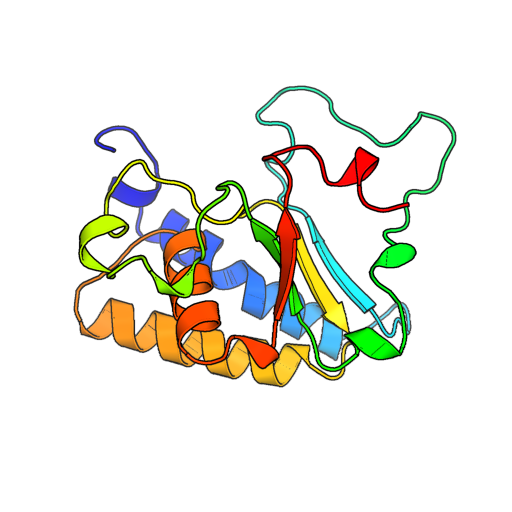SP A O 1
ATOM 693 N N . PHE A 1 85 ? -0.894 9.159 15.363 1.00 89.25 85 PHE A N 1
ATOM 694 C CA . PHE A 1 85 ? -2.338 9.210 15.136 1.00 89.25 85 PHE A CA 1
ATOM 695 C C . PHE A 1 85 ? -3.062 8.029 15.797 1.00 89.25 85 PHE A C 1
ATOM 697 O O . PHE A 1 85 ? -3.007 6.913 15.276 1.00 89.25 85 PHE A O 1
ATOM 704 N N . PRO A 1 86 ? -3.786 8.224 16.915 1.00 88.88 86 PRO A N 1
ATOM 705 C CA . PRO A 1 86 ? -4.616 7.160 17.468 1.00 88.88 86 PRO A CA 1
ATOM 706 C C . PRO A 1 86 ? -5.745 6.797 16.498 1.00 88.88 86 PRO A C 1
ATOM 708 O O . PRO A 1 86 ? -6.263 7.650 15.785 1.00 88.88 86 PRO A O 1
ATOM 711 N N . ILE A 1 87 ? -6.212 5.546 16.526 1.00 84.56 87 ILE A N 1
ATOM 712 C CA . ILE A 1 87 ? -7.291 5.095 15.630 1.00 84.56 87 ILE A CA 1
ATOM 713 C C . ILE A 1 87 ? -8.548 5.981 15.710 1.00 84.56 87 ILE A C 1
ATOM 715 O O . ILE A 1 87 ? -9.196 6.234 14.703 1.00 84.56 87 ILE A O 1
ATOM 719 N N . SER A 1 88 ? -8.865 6.522 16.890 1.00 86.94 88 SER A N 1
ATOM 720 C CA . SER A 1 88 ? -10.018 7.402 17.110 1.00 86.94 88 SER A CA 1
ATOM 721 C C . SER A 1 88 ? -9.931 8.751 16.385 1.00 86.94 88 SER A C 1
ATOM 723 O O . SER A 1 88 ? -10.965 9.400 16.198 1.00 86.94 88 SER A O 1
ATOM 725 N N . SER A 1 89 ? -8.733 9.187 15.977 1.00 86.00 89 SER A N 1
ATOM 726 C CA . SER A 1 89 ? -8.539 10.426 15.215 1.00 86.00 89 SER A CA 1
ATOM 727 C C . SER A 1 89 ? -8.608 10.228 13.700 1.00 86.00 89 SER A C 1
ATOM 729 O O . SER A 1 89 ? -8.740 11.220 12.984 1.00 86.00 89 SER A O 1
ATOM 731 N N . ILE A 1 90 ? -8.575 8.980 13.221 1.00 86.44 90 ILE A N 1
ATOM 732 C CA . ILE A 1 90 ? -8.591 8.639 11.788 1.00 86.44 90 ILE A CA 1
ATOM 733 C C . ILE A 1 90 ? -9.841 7.853 11.374 1.00 86.44 90 ILE A C 1
ATOM 735 O O . ILE A 1 90 ? -10.391 8.113 10.311 1.00 86.44 90 ILE A O 1
ATOM 739 N N . TYR A 1 91 ? -10.347 6.960 12.230 1.00 85.75 91 TYR A N 1
ATOM 740 C CA . TYR A 1 91 ? -11.484 6.098 11.915 1.00 85.75 91 TYR A CA 1
ATOM 741 C C . TYR A 1 91 ? -12.757 6.901 11.689 1.00 85.75 91 TYR A C 1
ATOM 743 O O . TYR A 1 91 ? -13.192 7.646 12.579 1.00 85.75 91 TYR A O 1
ATOM 751 N N . ARG A 1 92 ? -13.383 6.705 10.523 1.00 80.38 92 ARG A N 1
ATOM 752 C CA . ARG A 1 92 ? -14.532 7.486 10.064 1.00 80.38 92 ARG A CA 1
ATOM 753 C C . ARG A 1 92 ? -14.275 8.956 10.352 1.00 80.38 92 ARG A C 1
ATOM 755 O O . ARG A 1 92 ? -15.038 9.617 11.065 1.00 80.38 92 ARG A O 1
ATOM 762 N N . LYS A 1 93 ? -13.168 9.465 9.822 1.00 80.62 93 LYS A N 1
ATOM 763 C CA . LYS A 1 93 ? -12.850 10.889 9.737 1.00 80.62 93 LYS A CA 1
ATOM 764 C C . LYS A 1 93 ? -12.444 11.194 8.305 1.00 80.62 93 LYS A C 1
ATOM 766 O O . LYS A 1 93 ? -11.921 10.348 7.601 1.00 80.62 93 LYS A O 1
ATOM 771 N N . ASN A 1 94 ? -12.687 12.426 7.867 1.00 75.25 94 ASN A N 1
ATOM 772 C CA . ASN A 1 94 ? -12.237 12.878 6.550 1.00 75.25 94 ASN A CA 1
ATOM 773 C C . ASN A 1 94 ? -10.759 13.305 6.620 1.00 75.25 94 ASN A C 1
ATOM 775 O O . ASN A 1 94 ? -10.447 14.476 6.416 1.00 75.25 94 ASN A O 1
ATOM 779 N N . VAL A 1 95 ? -9.886 12.387 7.043 1.00 82.12 95 VAL A N 1
ATOM 780 C CA . VAL A 1 95 ? -8.456 12.626 7.268 1.00 82.12 95 VAL A CA 1
ATOM 781 C C . VAL A 1 95 ? -7.673 11.566 6.505 1.00 82.12 95 VAL A C 1
ATOM 783 O O . VAL A 1 95 ? -7.615 10.416 6.925 1.00 82.12 95 VAL A O 1
ATOM 786 N N . ALA A 1 96 ? -7.045 11.971 5.405 1.00 86.88 96 ALA A N 1
ATOM 787 C CA . ALA A 1 96 ? -6.178 11.103 4.620 1.00 86.88 96 ALA A CA 1
ATOM 788 C C . ALA A 1 96 ? -4.719 11.318 5.038 1.00 86.88 96 ALA A C 1
ATOM 790 O O . ALA A 1 96 ? -4.158 12.398 4.847 1.00 86.88 96 ALA A O 1
ATOM 791 N N . LEU A 1 97 ? -4.108 10.298 5.644 1.00 93.44 97 LEU A N 1
ATOM 792 C CA . LEU A 1 97 ? -2.703 10.344 6.072 1.00 93.44 97 LEU A CA 1
ATOM 793 C C . LEU A 1 97 ? -1.757 9.688 5.060 1.00 93.44 97 LEU A C 1
ATOM 795 O O . LEU A 1 97 ? -0.602 10.099 4.928 1.00 93.44 97 LEU A O 1
ATOM 799 N N . ILE A 1 98 ? -2.249 8.663 4.367 1.00 94.56 98 ILE A N 1
ATOM 800 C CA . ILE A 1 98 ? -1.536 7.864 3.371 1.00 94.56 98 ILE A CA 1
ATOM 801 C C . ILE A 1 98 ? -2.378 7.874 2.099 1.00 94.56 98 ILE A C 1
ATOM 803 O O . ILE A 1 98 ? -3.596 7.740 2.174 1.00 94.56 98 ILE A O 1
ATOM 807 N N . SER A 1 99 ? -1.734 8.005 0.943 1.00 93.56 99 SER A N 1
ATOM 808 C CA . SER A 1 99 ? -2.409 7.832 -0.339 1.00 93.56 99 SER A CA 1
ATOM 809 C C . SER A 1 99 ? -2.768 6.362 -0.558 1.00 93.56 99 SER A C 1
ATOM 811 O O . SER A 1 99 ? -1.898 5.491 -0.511 1.00 93.56 99 SER A O 1
ATOM 813 N N . GLY A 1 100 ? -4.041 6.090 -0.847 1.00 91.00 100 GLY A N 1
ATOM 814 C CA . GLY A 1 100 ? -4.505 4.779 -1.320 1.00 91.00 100 GLY A CA 1
ATOM 815 C C . GLY A 1 100 ? -4.215 4.528 -2.807 1.00 91.00 100 GLY A C 1
ATOM 816 O O . GLY A 1 100 ? -4.569 3.466 -3.324 1.00 91.00 100 GLY A O 1
ATOM 817 N N . GLU A 1 101 ? -3.601 5.497 -3.498 1.00 90.62 101 GLU A N 1
ATOM 818 C CA . GLU A 1 101 ? -3.371 5.449 -4.944 1.00 90.62 101 GLU A CA 1
ATOM 819 C C . GLU A 1 101 ? -2.145 4.618 -5.341 1.00 90.62 101 GLU A C 1
ATOM 821 O O . GLU A 1 101 ? -2.108 4.093 -6.452 1.00 90.62 101 GLU A O 1
ATOM 826 N N . PHE A 1 102 ? -1.157 4.466 -4.450 1.00 94.50 102 PHE A N 1
ATOM 827 C CA . PHE A 1 102 ? 0.092 3.766 -4.751 1.00 94.50 102 PHE A CA 1
ATOM 828 C C . PHE A 1 102 ? 0.654 3.008 -3.547 1.00 94.50 102 PHE A C 1
ATOM 830 O O . PHE A 1 102 ? 0.885 3.584 -2.481 1.00 94.50 102 PHE A O 1
ATOM 837 N N . LEU A 1 103 ? 0.936 1.718 -3.737 1.00 96.06 103 LEU A N 1
ATOM 838 C CA . LEU A 1 103 ? 1.637 0.890 -2.757 1.00 96.06 103 LEU A CA 1
ATOM 839 C C . LEU A 1 103 ? 2.373 -0.266 -3.431 1.00 96.06 103 LEU A C 1
ATOM 841 O O . LEU A 1 103 ? 1.900 -0.818 -4.420 1.00 96.06 103 LEU A O 1
ATOM 845 N N . GLY A 1 104 ? 3.505 -0.691 -2.879 1.00 97.25 104 GLY A N 1
ATOM 846 C CA . GLY A 1 104 ? 4.193 -1.865 -3.411 1.00 97.25 104 GLY A CA 1
ATOM 847 C C . GLY A 1 104 ? 5.599 -2.067 -2.893 1.00 97.25 104 GLY A C 1
ATOM 848 O O . GLY A 1 104 ? 6.060 -1.357 -2.006 1.00 97.25 104 GLY A O 1
ATOM 849 N N . GLY A 1 105 ? 6.289 -3.057 -3.435 1.00 98.00 105 GLY A N 1
ATOM 850 C CA . GLY A 1 105 ? 7.653 -3.386 -3.046 1.00 98.00 105 GLY A CA 1
ATOM 851 C C . GLY A 1 105 ? 8.145 -4.637 -3.752 1.00 98.00 105 GLY A C 1
ATOM 852 O O . GLY A 1 105 ? 7.584 -5.066 -4.763 1.00 98.00 105 GLY A O 1
ATOM 853 N N . SER A 1 106 ? 9.208 -5.234 -3.218 1.00 98.12 106 SER A N 1
ATOM 854 C CA . SER A 1 106 ? 9.743 -6.457 -3.810 1.00 98.12 106 SER A CA 1
ATOM 855 C C . SER A 1 106 ? 8.845 -7.668 -3.536 1.00 98.12 106 SER A C 1
ATOM 857 O O . SER A 1 106 ? 8.184 -7.757 -2.494 1.00 98.12 106 SER A O 1
ATOM 859 N N . ALA A 1 107 ? 8.896 -8.663 -4.420 1.00 97.94 107 ALA A N 1
ATOM 860 C CA . ALA A 1 107 ? 8.220 -9.950 -4.261 1.00 97.94 107 ALA A CA 1
ATOM 861 C C . ALA A 1 107 ? 8.528 -10.632 -2.915 1.00 97.94 107 ALA A C 1
ATOM 863 O O . ALA A 1 107 ? 7.703 -11.388 -2.405 1.00 97.94 107 ALA A O 1
ATOM 864 N N . GLN A 1 108 ? 9.694 -10.349 -2.320 1.00 97.44 108 GLN A N 1
ATOM 865 C CA . GLN A 1 108 ? 10.150 -10.961 -1.071 1.00 97.44 108 GLN A CA 1
ATOM 866 C C . GLN A 1 108 ? 9.369 -10.466 0.152 1.00 97.44 108 GLN A C 1
ATOM 868 O O . GLN A 1 108 ? 9.106 -11.242 1.069 1.00 97.44 108 GLN A O 1
ATOM 873 N N . ILE A 1 109 ? 9.003 -9.179 0.192 1.00 98.38 109 ILE A N 1
ATOM 874 C CA . ILE A 1 109 ? 8.335 -8.578 1.358 1.00 98.38 109 ILE A CA 1
ATOM 875 C C . ILE A 1 109 ? 6.807 -8.658 1.268 1.00 98.38 109 ILE A C 1
ATOM 877 O O . ILE A 1 109 ? 6.128 -8.688 2.297 1.00 98.38 109 ILE A O 1
ATOM 881 N N . ILE A 1 110 ? 6.258 -8.747 0.054 1.00 98.69 110 ILE A N 1
ATOM 882 C CA . ILE A 1 110 ? 4.811 -8.724 -0.199 1.00 98.69 110 ILE A CA 1
ATOM 883 C C . ILE A 1 110 ? 4.030 -9.807 0.576 1.00 98.69 110 ILE A C 1
ATOM 885 O O . ILE A 1 11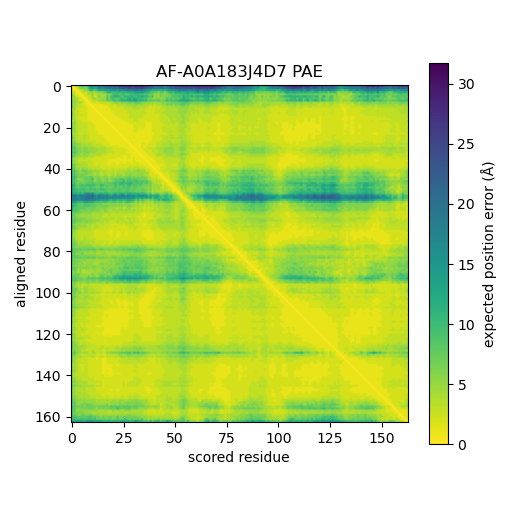0 ? 3.025 -9.448 1.189 1.00 98.69 110 ILE A O 1
ATOM 889 N N . PRO A 1 111 ? 4.459 -11.085 0.663 1.00 98.56 111 PRO A N 1
ATOM 890 C CA . PRO A 1 111 ? 3.743 -12.093 1.457 1.00 98.56 111 PRO A CA 1
ATOM 891 C C . PRO A 1 111 ? 3.644 -11.734 2.946 1.00 98.56 111 PRO A C 1
ATOM 893 O O . PRO A 1 111 ? 2.611 -11.945 3.592 1.00 98.56 111 PRO A O 1
ATOM 896 N N . ARG A 1 112 ? 4.713 -11.140 3.495 1.00 98.50 112 ARG A N 1
ATOM 897 C CA . ARG A 1 112 ? 4.763 -10.696 4.892 1.00 98.50 112 ARG A CA 1
ATOM 898 C C . ARG A 1 112 ? 3.869 -9.478 5.111 1.00 98.50 112 ARG A C 1
ATOM 900 O O . ARG A 1 112 ? 3.169 -9.414 6.121 1.00 98.50 112 ARG A O 1
ATOM 907 N N . PHE A 1 113 ? 3.869 -8.542 4.166 1.00 98.69 113 PHE A N 1
ATOM 908 C CA . PHE A 1 113 ? 2.971 -7.393 4.181 1.00 98.69 113 PHE A CA 1
ATOM 909 C C . PHE A 1 113 ? 1.501 -7.817 4.101 1.00 98.69 113 PHE A C 1
ATOM 911 O O . PHE A 1 113 ? 0.710 -7.393 4.938 1.00 98.69 113 PHE A O 1
ATOM 918 N N . TYR A 1 114 ? 1.142 -8.708 3.173 1.00 98.62 114 TYR A N 1
ATOM 919 C CA . TYR A 1 114 ? -0.222 -9.223 3.042 1.00 98.62 114 TYR A CA 1
ATOM 920 C C . TYR A 1 114 ? -0.704 -9.920 4.321 1.00 98.62 114 TYR A C 1
ATOM 922 O O . TYR A 1 114 ? -1.825 -9.677 4.769 1.00 98.62 114 TYR A O 1
ATOM 930 N N . SER A 1 115 ? 0.156 -10.724 4.954 1.00 98.62 115 SER A N 1
ATOM 931 C CA . SER A 1 115 ? -0.149 -11.354 6.246 1.00 98.62 115 SER A CA 1
ATOM 932 C C . SER A 1 115 ? -0.422 -10.318 7.343 1.00 98.62 115 SER A C 1
ATOM 934 O O . SER A 1 115 ? -1.412 -10.426 8.064 1.00 98.62 115 SER A O 1
ATOM 936 N N . LEU A 1 116 ? 0.426 -9.285 7.460 1.00 98.62 116 LEU A N 1
ATOM 937 C CA . LEU A 1 116 ? 0.221 -8.193 8.418 1.00 98.62 116 LEU A CA 1
ATOM 938 C C . LEU A 1 116 ? -1.098 -7.465 8.148 1.00 98.62 116 LEU A C 1
ATOM 940 O O . LEU A 1 116 ? -1.898 -7.294 9.065 1.00 98.62 116 LEU A O 1
ATOM 944 N N . TYR A 1 117 ? -1.327 -7.076 6.896 1.00 98.56 117 TYR A N 1
ATOM 945 C CA . TYR A 1 117 ? -2.513 -6.336 6.489 1.00 98.56 117 TYR A CA 1
ATOM 946 C C . TYR A 1 117 ? -3.794 -7.117 6.767 1.00 98.56 117 TYR A C 1
ATOM 948 O O . TYR A 1 117 ? -4.714 -6.590 7.385 1.00 98.56 117 TYR A O 1
ATOM 956 N N . SER A 1 118 ? -3.828 -8.397 6.393 1.00 98.06 118 SER A N 1
ATOM 957 C CA . SER A 1 118 ? -4.981 -9.273 6.621 1.00 98.06 118 SER A CA 1
ATOM 958 C C . SER A 1 118 ? -5.309 -9.405 8.105 1.00 98.06 118 SER A C 1
ATOM 960 O O . SER A 1 118 ? -6.471 -9.294 8.488 1.00 98.06 118 SER A O 1
ATOM 962 N N . ASN A 1 119 ? -4.290 -9.573 8.953 1.00 98.25 119 ASN A N 1
ATOM 963 C CA . ASN A 1 119 ? -4.475 -9.652 10.402 1.00 98.25 119 ASN A CA 1
ATOM 964 C C . ASN A 1 119 ? -5.004 -8.337 10.988 1.00 98.25 119 ASN A C 1
ATOM 966 O O . ASN A 1 119 ? -5.878 -8.354 11.855 1.00 98.25 119 ASN A O 1
ATOM 970 N N . VAL A 1 120 ? -4.492 -7.194 10.519 1.00 97.56 120 VAL A N 1
ATOM 971 C CA . VAL A 1 120 ? -4.981 -5.875 10.944 1.00 97.56 120 VAL A CA 1
ATOM 972 C C . VAL A 1 120 ? -6.430 -5.686 10.518 1.00 97.56 120 VAL A C 1
ATOM 974 O O . VAL A 1 120 ? -7.263 -5.379 11.364 1.00 97.56 120 VAL A O 1
ATOM 977 N N . PHE A 1 121 ? -6.745 -5.917 9.245 1.00 96.88 121 PHE A N 1
ATOM 978 C CA . PHE A 1 121 ? -8.091 -5.734 8.714 1.00 96.88 121 PHE A CA 1
ATOM 979 C C . PHE A 1 121 ? -9.116 -6.630 9.417 1.00 96.88 121 PHE A C 1
ATOM 981 O O . PHE A 1 121 ? -10.158 -6.150 9.855 1.00 96.88 121 PHE A O 1
ATOM 988 N N . GLN A 1 122 ? -8.805 -7.914 9.620 1.00 96.25 122 GLN A N 1
ATOM 989 C CA . GLN A 1 122 ? -9.683 -8.824 10.363 1.00 96.25 122 GLN A CA 1
ATOM 990 C C . GLN A 1 122 ? -9.902 -8.361 11.808 1.00 96.25 122 GLN A C 1
ATOM 992 O O . GLN A 1 122 ? -11.035 -8.380 12.287 1.00 96.25 122 GLN A O 1
ATOM 997 N N . GLY A 1 123 ? -8.847 -7.903 12.490 1.00 96.38 123 GLY A N 1
ATOM 998 C CA . GLY A 1 123 ? -8.961 -7.360 13.844 1.00 96.38 123 GLY A CA 1
ATOM 999 C C . GLY A 1 123 ? -9.827 -6.098 13.908 1.00 96.38 123 GLY A C 1
ATOM 1000 O O . GLY A 1 123 ? -10.624 -5.945 14.832 1.00 96.38 123 GLY A O 1
ATOM 1001 N N . LEU A 1 124 ? -9.720 -5.221 12.907 1.00 94.00 124 LEU A N 1
ATOM 1002 C CA . LEU A 1 124 ? -10.563 -4.031 12.780 1.00 94.00 124 LEU A CA 1
ATOM 1003 C C . LEU A 1 124 ? -12.036 -4.402 12.591 1.00 94.00 124 LEU A C 1
ATOM 1005 O O . LEU A 1 124 ? -12.883 -3.922 13.344 1.00 94.00 124 LEU A O 1
ATOM 1009 N N . VAL A 1 125 ? -12.329 -5.329 11.674 1.00 93.12 125 VAL A N 1
ATOM 1010 C CA . VAL A 1 125 ? -13.689 -5.834 11.431 1.00 93.12 125 VAL A CA 1
ATOM 1011 C C . VAL A 1 125 ? -14.282 -6.463 12.694 1.00 93.12 125 VAL A C 1
ATOM 1013 O O . VAL A 1 125 ? -15.405 -6.128 13.069 1.00 93.12 125 VAL A O 1
ATOM 1016 N N . GLN A 1 126 ? -13.530 -7.319 13.395 1.00 94.31 126 GLN A N 1
ATOM 1017 C CA . GLN A 1 126 ? -13.969 -7.932 14.658 1.00 94.31 126 GLN A CA 1
ATOM 1018 C C . GLN A 1 126 ? -14.232 -6.893 15.758 1.00 94.31 126 GLN A C 1
ATOM 1020 O O . GLN A 1 126 ? -15.140 -7.068 16.567 1.00 94.31 126 GLN A O 1
ATOM 1025 N N . GLY A 1 127 ? -13.464 -5.801 15.774 1.00 91.94 127 GLY A N 1
ATOM 1026 C CA . GLY A 1 127 ? -13.648 -4.678 16.693 1.00 91.94 127 GLY A CA 1
ATOM 1027 C C . GLY A 1 127 ? -14.744 -3.685 16.288 1.00 91.94 127 GLY A C 1
ATOM 1028 O O . GLY A 1 127 ? -14.958 -2.713 17.009 1.00 91.94 127 GLY A O 1
ATOM 1029 N N . GLY A 1 128 ? -15.423 -3.887 15.153 1.00 90.19 128 GLY A N 1
ATOM 1030 C CA . GLY A 1 128 ? -16.445 -2.966 14.641 1.00 90.19 128 GLY A CA 1
ATOM 1031 C C . GLY A 1 128 ? -15.890 -1.690 13.993 1.00 90.19 128 GLY A C 1
ATOM 1032 O O . GLY A 1 128 ? -16.638 -0.732 13.777 1.00 90.19 128 GLY A O 1
ATOM 1033 N N . TYR A 1 129 ? -14.596 -1.665 13.670 1.00 90.00 129 TYR A N 1
ATOM 1034 C CA . TYR A 1 129 ? -13.934 -0.583 12.945 1.00 90.00 129 TYR A CA 1
ATOM 1035 C C . TYR A 1 129 ? -13.868 -0.951 11.463 1.00 90.00 129 TYR A C 1
ATOM 1037 O O . TYR A 1 129 ? -13.016 -1.725 11.044 1.00 90.00 129 TYR A O 1
ATOM 1045 N N . VAL A 1 130 ? -14.797 -0.432 10.663 1.00 85.44 130 VAL A N 1
ATOM 1046 C CA . VAL A 1 130 ? -14.870 -0.736 9.227 1.00 85.44 130 VAL A CA 1
ATOM 1047 C C . VAL A 1 130 ? -14.745 0.560 8.433 1.00 85.44 130 VAL A C 1
ATOM 1049 O O . VAL A 1 130 ? -15.621 1.427 8.531 1.00 85.44 130 VAL A O 1
ATOM 1052 N N . ASP A 1 131 ? -13.637 0.679 7.704 1.00 89.06 131 ASP A N 1
ATOM 1053 C CA . ASP A 1 131 ? -13.226 1.858 6.937 1.00 89.06 131 ASP A CA 1
ATOM 1054 C C . ASP A 1 131 ? -12.421 1.439 5.693 1.00 89.06 131 ASP A C 1
ATOM 1056 O O . ASP A 1 131 ? -12.197 0.244 5.466 1.00 89.06 131 ASP A O 1
ATOM 1060 N N . ASP A 1 132 ? -12.001 2.404 4.881 1.00 89.94 132 ASP A N 1
ATOM 1061 C CA . ASP A 1 132 ? -11.200 2.150 3.680 1.00 89.94 132 ASP A CA 1
ATOM 1062 C C . ASP A 1 132 ? -9.784 1.588 3.955 1.00 89.94 132 ASP A C 1
ATOM 1064 O O . ASP A 1 132 ? -9.365 1.326 5.089 1.00 89.94 132 ASP A O 1
ATOM 1068 N N . ASP A 1 133 ? -9.038 1.352 2.876 1.00 93.06 133 ASP A N 1
ATOM 1069 C CA . ASP A 1 133 ? -7.698 0.773 2.911 1.00 93.06 133 ASP A CA 1
ATOM 1070 C C . ASP A 1 133 ? -6.657 1.670 3.590 1.00 93.06 133 ASP A C 1
ATOM 1072 O O . ASP A 1 133 ? -5.676 1.152 4.136 1.00 93.06 133 ASP A O 1
ATOM 1076 N N . GLN A 1 134 ? -6.866 2.987 3.601 1.00 92.94 134 GLN A N 1
ATOM 1077 C CA . GLN A 1 134 ? -5.923 3.959 4.154 1.00 92.94 134 GLN A CA 1
ATOM 1078 C C . GLN A 1 134 ? -5.815 3.813 5.667 1.00 92.94 134 GLN A C 1
ATOM 1080 O O . GLN A 1 134 ? -4.706 3.773 6.208 1.00 92.94 134 GLN A O 1
ATOM 1085 N N . THR A 1 135 ? -6.950 3.652 6.351 1.00 93.50 135 THR A N 1
ATOM 1086 C CA . THR A 1 135 ? -6.974 3.415 7.803 1.00 93.50 135 THR A CA 1
ATOM 1087 C C . THR A 1 135 ? -6.215 2.135 8.159 1.00 93.50 135 THR A C 1
ATOM 1089 O O . THR A 1 135 ? -5.363 2.134 9.055 1.00 93.50 135 THR A O 1
ATOM 1092 N N . THR A 1 136 ? -6.452 1.048 7.420 1.00 95.50 136 THR A N 1
ATOM 1093 C CA . THR A 1 136 ? -5.748 -0.225 7.621 1.00 95.50 136 THR A CA 1
ATOM 1094 C C . THR A 1 136 ? -4.241 -0.082 7.371 1.00 95.50 136 THR A C 1
ATOM 1096 O O . THR A 1 136 ? -3.438 -0.591 8.160 1.00 95.50 136 THR A O 1
ATOM 1099 N N . LEU A 1 137 ? -3.828 0.651 6.328 1.00 96.25 137 LEU A N 1
ATOM 1100 C CA . LEU A 1 137 ? -2.415 0.921 6.022 1.00 96.25 137 LEU A CA 1
ATOM 1101 C C . LEU A 1 137 ? -1.710 1.700 7.139 1.00 96.25 137 LEU A C 1
ATOM 1103 O O . LEU A 1 137 ? -0.596 1.330 7.517 1.00 96.25 137 LEU A O 1
ATOM 1107 N N . VAL A 1 138 ? -2.352 2.729 7.703 1.00 96.06 138 VAL A N 1
ATOM 1108 C CA . VAL A 1 138 ? -1.796 3.495 8.834 1.00 96.06 138 VAL A CA 1
ATOM 1109 C C . VAL A 1 138 ? -1.517 2.570 10.015 1.00 96.06 138 VAL A C 1
ATOM 1111 O O . VAL A 1 138 ? -0.436 2.611 10.600 1.00 96.06 138 VAL A O 1
ATOM 1114 N N . ILE A 1 139 ? -2.446 1.672 10.335 1.00 95.75 139 ILE A N 1
ATOM 1115 C CA . ILE A 1 139 ? -2.295 0.757 11.472 1.00 95.75 139 ILE A CA 1
ATOM 1116 C C . ILE A 1 139 ? -1.230 -0.310 11.193 1.00 95.75 139 ILE A C 1
ATOM 1118 O O . ILE A 1 139 ? -0.479 -0.690 12.096 1.00 95.75 139 ILE A O 1
ATOM 1122 N N . CYS A 1 140 ? -1.102 -0.770 9.946 1.00 97.25 140 CYS A N 1
ATOM 1123 C CA . CYS A 1 140 ? 0.007 -1.634 9.542 1.00 97.25 140 CYS A CA 1
ATOM 1124 C C . CYS A 1 140 ? 1.357 -0.940 9.748 1.00 97.25 140 CYS A C 1
ATOM 1126 O O . CYS A 1 140 ? 2.263 -1.539 10.333 1.00 97.25 140 CYS A O 1
ATOM 1128 N N . TYR A 1 141 ? 1.472 0.325 9.328 1.00 97.50 141 TYR A N 1
ATOM 1129 C CA . TYR A 1 141 ? 2.660 1.139 9.573 1.00 97.50 141 TYR A CA 1
ATOM 1130 C C . TYR A 1 141 ? 2.956 1.246 11.069 1.00 97.50 141 TYR A C 1
ATOM 1132 O O . TYR A 1 141 ? 4.066 0.940 11.490 1.00 97.50 141 TYR A O 1
ATOM 1140 N N . GLN A 1 142 ? 1.963 1.592 11.888 1.00 95.94 142 GLN A N 1
ATOM 1141 C CA . GLN A 1 142 ? 2.127 1.734 13.339 1.00 95.94 142 GLN A CA 1
ATOM 1142 C C . GLN A 1 142 ? 2.609 0.445 14.014 1.00 95.94 142 GLN A C 1
ATOM 1144 O O . GLN A 1 142 ? 3.433 0.492 14.925 1.00 95.94 142 GLN A O 1
ATOM 1149 N N . LYS A 1 143 ? 2.129 -0.719 13.560 1.00 96.69 143 LYS A N 1
ATOM 1150 C CA . LYS A 1 143 ? 2.545 -2.023 14.098 1.00 96.69 143 LYS A CA 1
ATOM 1151 C C . LYS A 1 143 ? 3.947 -2.441 13.669 1.00 96.69 143 LYS A C 1
ATOM 1153 O O . LYS A 1 143 ? 4.583 -3.208 14.388 1.00 96.69 143 LYS A O 1
ATOM 1158 N N . ASN A 1 144 ? 4.415 -2.006 12.501 1.00 97.50 144 ASN A N 1
ATOM 1159 C CA . ASN A 1 144 ? 5.736 -2.378 12.005 1.00 97.50 144 ASN A CA 1
ATOM 1160 C C . ASN A 1 144 ? 6.363 -1.290 11.113 1.00 97.50 144 ASN A C 1
ATOM 1162 O O . ASN A 1 144 ? 6.498 -1.498 9.905 1.00 97.50 144 ASN A O 1
ATOM 1166 N N . PRO A 1 145 ? 6.804 -0.150 11.678 1.00 97.00 145 PRO A N 1
ATOM 1167 C CA . PRO A 1 145 ? 7.267 0.988 10.881 1.00 97.00 145 PRO A CA 1
ATOM 1168 C C . PRO A 1 145 ? 8.484 0.666 10.006 1.00 97.00 145 PRO A C 1
ATOM 1170 O O . PRO A 1 145 ? 8.649 1.214 8.918 1.00 97.00 145 PRO A O 1
ATOM 1173 N N . THR A 1 146 ? 9.345 -0.253 10.455 1.00 97.25 146 THR A N 1
ATOM 1174 C CA . THR A 1 146 ? 10.583 -0.617 9.749 1.00 97.25 146 THR A CA 1
ATOM 1175 C C . THR A 1 146 ? 10.326 -1.386 8.453 1.00 97.25 146 THR A C 1
ATOM 1177 O O . THR A 1 146 ? 11.170 -1.335 7.554 1.00 97.25 146 THR A O 1
ATOM 1180 N N . MET A 1 147 ? 9.152 -2.017 8.316 1.00 98.06 147 MET A N 1
ATOM 1181 C CA . MET A 1 147 ? 8.680 -2.655 7.081 1.00 98.06 147 MET A CA 1
ATOM 1182 C C . MET A 1 147 ? 8.340 -1.642 5.985 1.00 98.06 147 MET A C 1
ATOM 1184 O O . MET A 1 147 ? 8.158 -2.038 4.841 1.00 98.06 147 MET A O 1
ATOM 1188 N N . PHE A 1 148 ? 8.262 -0.346 6.286 1.00 98.25 148 PHE A N 1
ATOM 1189 C CA . PHE A 1 148 ? 7.837 0.648 5.310 1.00 98.25 148 PHE A CA 1
ATOM 1190 C C . PHE A 1 148 ? 8.996 1.533 4.842 1.00 98.25 148 PHE A C 1
ATOM 1192 O O . PHE A 1 148 ? 9.937 1.854 5.579 1.00 98.25 148 PHE A O 1
ATOM 1199 N N . ASN A 1 149 ? 8.924 1.896 3.568 1.00 97.62 149 ASN A N 1
ATOM 1200 C CA . ASN A 1 149 ? 9.584 3.040 2.968 1.00 97.62 149 ASN A CA 1
ATOM 1201 C C . ASN A 1 149 ? 8.508 4.117 2.794 1.00 97.62 149 ASN A C 1
ATOM 1203 O O . ASN A 1 149 ? 7.581 3.945 2.007 1.00 97.62 149 ASN A O 1
ATOM 1207 N N . VAL A 1 150 ? 8.578 5.189 3.576 1.00 96.56 150 VAL A N 1
ATOM 1208 C CA . VAL A 1 150 ? 7.550 6.233 3.555 1.00 96.56 150 VAL A CA 1
ATOM 1209 C C . VAL A 1 150 ? 8.079 7.414 2.772 1.00 96.56 150 VAL A C 1
ATOM 1211 O O . VAL A 1 150 ? 9.052 8.039 3.191 1.00 96.56 150 VAL A O 1
ATOM 1214 N N . VAL A 1 151 ? 7.426 7.725 1.659 1.00 95.44 151 VAL A N 1
ATOM 1215 C CA . VAL A 1 151 ? 7.767 8.881 0.831 1.00 95.44 151 VAL A CA 1
ATOM 1216 C C . VAL A 1 151 ? 6.705 9.950 1.036 1.00 95.44 151 VAL A C 1
ATOM 1218 O O . VAL A 1 151 ? 5.518 9.644 1.050 1.00 95.44 151 VAL A O 1
ATOM 1221 N N . THR A 1 152 ? 7.109 11.199 1.245 1.00 95.00 152 THR A N 1
ATOM 1222 C CA . THR A 1 152 ? 6.156 12.312 1.360 1.00 95.00 152 THR A CA 1
ATOM 1223 C C . THR A 1 152 ? 5.771 12.782 -0.038 1.00 95.00 152 THR A C 1
ATOM 1225 O O . THR A 1 152 ? 6.657 13.034 -0.850 1.00 95.00 152 THR A O 1
ATOM 1228 N N . GLY A 1 153 ? 4.475 12.910 -0.301 1.00 93.25 153 GLY A N 1
ATOM 1229 C CA . GLY A 1 153 ? 3.942 13.329 -1.594 1.00 93.25 153 GLY A CA 1
ATOM 1230 C C . GLY A 1 153 ? 2.502 13.812 -1.481 1.00 93.25 153 GLY A C 1
ATOM 1231 O O . GLY A 1 153 ? 2.021 14.111 -0.385 1.00 93.25 153 GLY A O 1
ATOM 1232 N N . ASP A 1 154 ? 1.814 13.861 -2.613 1.00 91.38 154 ASP A N 1
ATOM 1233 C CA . ASP A 1 154 ? 0.384 14.137 -2.687 1.00 91.38 154 ASP A CA 1
ATOM 1234 C C . ASP A 1 154 ? -0.362 12.956 -3.330 1.00 91.38 154 ASP A C 1
ATOM 1236 O O . ASP A 1 154 ? 0.204 11.883 -3.551 1.00 91.38 154 ASP A O 1
ATOM 1240 N N . TRP A 1 155 ? -1.665 13.111 -3.562 1.00 86.31 155 TRP A N 1
ATOM 1241 C CA . TRP A 1 155 ? -2.483 12.063 -4.169 1.00 86.31 155 TRP A CA 1
ATOM 1242 C C . TRP A 1 155 ? -1.954 11.633 -5.538 1.00 86.31 155 TRP A C 1
ATOM 1244 O O . TRP A 1 155 ? -1.928 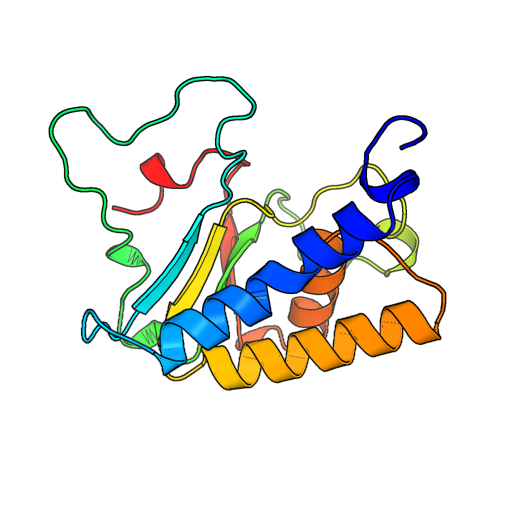10.450 -5.843 1.00 86.31 155 TRP A O 1
ATOM 1254 N N . HIS A 1 156 ? -1.428 12.570 -6.318 1.00 85.19 156 HIS A N 1
ATOM 1255 C CA . HIS A 1 156 ? -1.160 12.418 -7.738 1.00 85.19 156 HIS A CA 1
ATOM 1256 C C . HIS A 1 156 ? 0.304 12.659 -8.108 1.00 85.19 156 HIS A C 1
ATOM 1258 O O . HIS A 1 156 ? 0.613 12.941 -9.262 1.00 85.19 156 HIS A O 1
ATOM 1264 N N . SER A 1 157 ? 1.206 12.514 -7.147 1.00 86.25 157 SER A N 1
ATOM 1265 C CA . SER A 1 157 ? 2.631 12.766 -7.336 1.00 86.25 157 SER A CA 1
ATOM 1266 C C . SER A 1 157 ? 3.408 11.530 -7.794 1.00 86.25 157 SER A C 1
ATOM 1268 O O . SER A 1 157 ? 4.616 11.609 -7.981 1.00 86.25 157 SER A O 1
ATOM 1270 N N . VAL A 1 158 ? 2.746 10.377 -7.963 1.00 90.31 158 VAL A N 1
ATOM 1271 C CA . VAL A 1 158 ? 3.376 9.093 -8.339 1.00 90.31 158 VAL A CA 1
ATOM 1272 C C . VAL A 1 158 ? 4.264 9.224 -9.580 1.00 90.31 158 VAL A C 1
ATOM 1274 O O . VAL A 1 158 ? 5.413 8.788 -9.538 1.00 90.31 158 VAL A O 1
ATOM 1277 N N . PHE A 1 159 ? 3.757 9.834 -10.657 1.00 88.88 159 PHE A N 1
ATOM 1278 C CA . PHE A 1 159 ? 4.505 9.955 -11.914 1.00 88.88 159 PHE A CA 1
ATOM 1279 C C . PHE A 1 159 ? 5.647 10.973 -11.851 1.00 88.88 159 PHE A C 1
ATOM 1281 O O . PHE A 1 159 ? 6.670 10.763 -12.494 1.00 88.88 159 PHE A O 1
ATOM 1288 N N . ASP A 1 160 ? 5.520 12.011 -11.026 1.00 86.06 160 ASP A N 1
ATOM 1289 C CA . ASP A 1 160 ? 6.570 13.019 -10.852 1.00 86.06 160 ASP A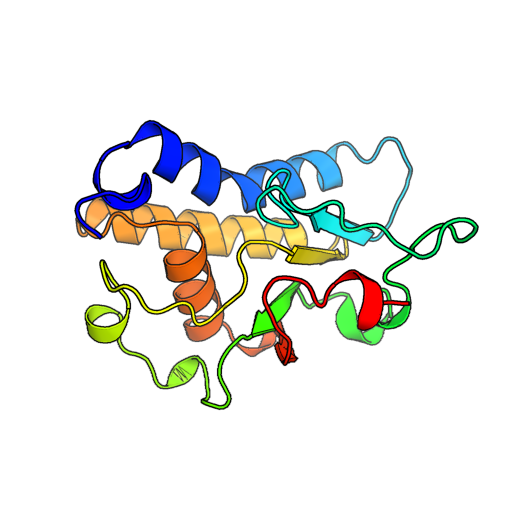 CA 1
ATOM 1290 C C . ASP A 1 160 ? 7.681 12.525 -9.911 1.00 86.06 160 ASP A C 1
ATOM 1292 O O . ASP A 1 160 ? 8.868 12.778 -10.120 1.00 86.06 160 ASP A O 1
ATOM 1296 N N . MET A 1 161 ? 7.305 11.802 -8.854 1.00 86.25 161 MET A N 1
ATOM 1297 C CA . MET A 1 161 ? 8.214 11.386 -7.785 1.00 86.25 161 MET A CA 1
ATOM 1298 C C . MET A 1 161 ? 9.025 10.140 -8.110 1.00 86.25 161 MET A C 1
ATOM 1300 O O . MET A 1 161 ? 10.140 9.990 -7.602 1.00 86.25 161 MET A O 1
ATOM 1304 N N . PHE A 1 162 ? 8.453 9.209 -8.867 1.00 84.56 162 PHE A N 1
ATOM 1305 C CA . PHE A 1 162 ? 9.095 7.936 -9.152 1.00 84.56 162 PHE A CA 1
ATOM 1306 C C . PHE A 1 162 ? 9.443 7.868 -10.633 1.00 84.56 162 PHE A C 1
ATOM 1308 O O . PHE A 1 162 ? 8.563 7.690 -11.464 1.00 84.56 162 PHE A O 1
ATOM 1315 N N . HIS A 1 163 ? 10.725 8.030 -10.937 1.00 75.94 163 HIS A N 1
ATOM 1316 C CA . HIS A 1 163 ? 11.339 7.884 -12.254 1.00 75.94 163 HIS A CA 1
ATOM 1317 C C . HIS A 1 163 ? 12.723 7.248 -12.074 1.00 75.94 163 HIS A C 1
ATOM 1319 O O . HIS A 1 163 ? 13.297 7.383 -10.965 1.00 75.94 163 HIS A O 1
#

pLDDT: mean 91.12, std 7.81, range [58.56, 98.69]

InterPro domains:
  IPR011735 WlaTC/HtrL glycosyltransferase [PF09612] (1-162)

Secondary structure (DSSP, 8-state):
-TTSGGGT-HHHHHHHHTHHHHHHHHHHH-TT--SEEEEE-TTTTTTS---S-TT-----GGGS-GGGTT-EEEEE-SSS-GGG--HHHHTTSS---EEEEEEEEETTTHHHHHHHHHHHHHHHHHTT----HHHHHHHHHHH-GGGEEEEE--TT-HHHH--

Sequence (163 aa):
MKTHPESKSSDYIILMNSKPYLLYFASQRNPFQSDWFYWLDAGYGHGVARFPNENEQWSPSNVMVKSLTQKITIIKLVPHNLADFPISSIYRKNVALISGEFLGGSAQIIPRFYSLYSNVFQGLVQGGYVDDDQTTLVICYQKNPTMFNVVTGDWHSVFDMFH

Organism: NCBI:txid241478

Nearest PDB structures (foldseek):
  1vzt-assembly2_B  TM=6.381E-01  e=1.013E-02  Bos taurus
  1vzx-assembly2_B  TM=6.159E-01  e=8.400E-03  Bos taurus
  2vs4-assembly1_B  TM=5.856E-01  e=1.301E-02  Bos taurus
  2vxm-assembly4_D  TM=5.813E-01  e=1.385E-02  Bos taurus
  2rj9-assembly1_A  TM=6.029E-01  e=2.930E-02  Homo sapiens

Solvent-accessible surface area (backbone atoms only — not comparable to full-atom values): 9536 Å² total; per-residue (Å²): 98,102,83,43,58,56,72,75,32,70,66,52,24,53,56,49,56,36,50,53,55,53,50,34,52,51,55,72,64,39,92,79,76,61,61,66,50,71,49,70,40,93,65,59,50,77,90,45,96,70,74,57,64,98,86,55,87,81,46,54,52,73,69,71,40,83,93,37,37,69,19,38,40,40,35,28,54,52,93,69,67,71,75,76,61,56,66,85,74,40,61,94,45,98,58,76,55,42,40,76,38,43,42,31,31,21,55,78,32,37,63,58,50,33,53,51,44,51,54,50,47,52,51,31,51,78,69,72,52,76,53,46,40,42,63,46,49,49,53,45,39,60,77,41,55,80,43,47,42,81,41,82,48,59,81,74,36,63,64,79,73,32,83

Mean predicted aligned error: 4.23 Å